Protein AF-A0A4Q4CKR6-F1 (afdb_monomer_lite)

Sequence (105 aa):
MPETKPDQARADLDTADQAARPRKIIHIDMDAFYASVEQRDDPALRGLPVAVGGSRERGVVAAASYEARRFGVR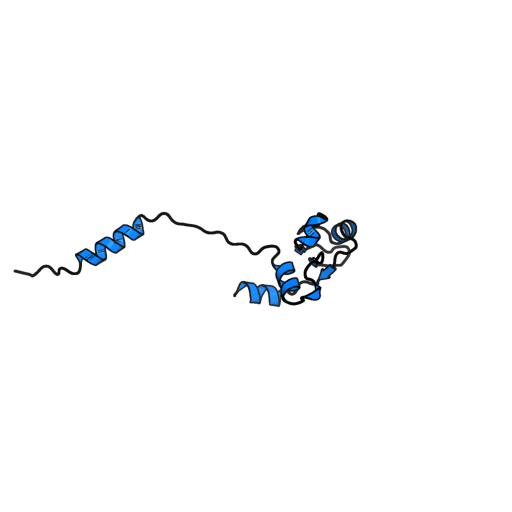SAMPSVTARRKCPELVFVPPRFDVYKAISLQ

Structure (mmCIF, N/CA/C/O backbone):
data_AF-A0A4Q4CKR6-F1
#
_entry.id   AF-A0A4Q4CKR6-F1
#
loop_
_atom_site.group_PDB
_atom_site.id
_atom_site.type_symbol
_atom_site.label_atom_id
_atom_site.label_alt_id
_atom_site.label_comp_id
_atom_site.label_asym_id
_atom_site.label_entity_id
_atom_site.label_seq_id
_atom_site.pdbx_PDB_ins_code
_atom_site.Cartn_x
_atom_site.Cartn_y
_atom_site.Cartn_z
_atom_site.occupancy
_atom_site.B_iso_or_equiv
_atom_site.auth_seq_id
_atom_site.auth_comp_id
_atom_site.auth_asym_id
_atom_site.auth_atom_id
_atom_site.pdbx_PDB_model_num
ATOM 1 N N . MET A 1 1 ? -56.072 -2.010 50.018 1.00 43.12 1 MET A N 1
ATOM 2 C CA . MET A 1 1 ? -54.823 -2.764 49.799 1.00 43.12 1 MET A CA 1
ATOM 3 C C . MET A 1 1 ? -54.469 -2.633 48.324 1.00 43.12 1 MET A C 1
ATOM 5 O O . MET A 1 1 ? -55.227 -3.176 47.532 1.00 43.12 1 MET A O 1
ATOM 9 N N . PRO A 1 2 ? -53.457 -1.853 47.909 1.00 43.38 2 PRO A N 1
ATOM 10 C CA . PRO A 1 2 ? -53.025 -1.872 46.520 1.00 43.38 2 PRO A CA 1
ATOM 11 C C . PRO A 1 2 ? -52.066 -3.050 46.317 1.00 43.38 2 PRO A C 1
ATOM 13 O O . PRO A 1 2 ? -51.092 -3.205 47.051 1.00 43.38 2 PRO A O 1
ATOM 16 N N . GLU A 1 3 ? -52.395 -3.898 45.351 1.00 52.22 3 GLU A N 1
ATOM 17 C CA . GLU A 1 3 ? -51.604 -5.048 44.923 1.00 52.22 3 GLU A CA 1
ATOM 18 C C . GLU A 1 3 ? -50.296 -4.570 44.278 1.00 52.22 3 GLU A C 1
ATOM 20 O O . GLU A 1 3 ? -50.292 -3.796 43.317 1.00 52.22 3 GLU A O 1
ATOM 25 N N . THR A 1 4 ? -49.165 -5.011 44.822 1.00 49.44 4 THR A N 1
ATOM 26 C CA . THR A 1 4 ? -47.840 -4.788 44.245 1.00 49.44 4 THR A CA 1
ATOM 27 C C . THR A 1 4 ? -47.684 -5.651 42.992 1.00 49.44 4 THR A C 1
ATOM 29 O O . THR A 1 4 ? -47.708 -6.878 43.059 1.00 49.44 4 THR A O 1
ATOM 32 N N . LYS A 1 5 ? -47.535 -5.002 41.829 1.00 49.84 5 LYS A N 1
ATOM 33 C CA . LYS A 1 5 ? -47.307 -5.656 40.531 1.00 49.84 5 LYS A CA 1
ATOM 34 C C . LYS A 1 5 ? -45.991 -6.460 40.558 1.00 49.84 5 LYS A C 1
ATOM 36 O O . LYS A 1 5 ? -44.931 -5.850 40.691 1.00 49.84 5 LYS A O 1
ATOM 41 N N . PRO A 1 6 ? -46.020 -7.792 40.367 1.00 54.25 6 PRO A N 1
ATOM 42 C CA . PRO A 1 6 ? -44.829 -8.651 40.414 1.00 54.25 6 PRO A CA 1
ATOM 43 C C . PRO A 1 6 ? -43.922 -8.559 39.167 1.00 54.25 6 PRO A C 1
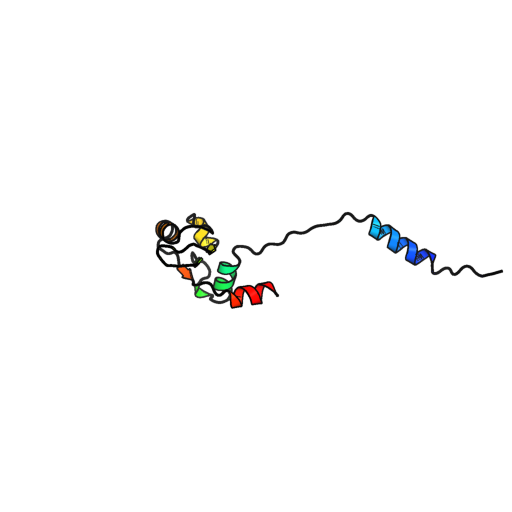ATOM 45 O O . PRO A 1 6 ? -42.931 -9.279 39.080 1.00 54.25 6 PRO A O 1
ATOM 48 N N . ASP A 1 7 ? -44.240 -7.683 38.210 1.00 57.72 7 ASP A N 1
ATOM 49 C CA . ASP A 1 7 ? -43.563 -7.586 36.906 1.00 57.72 7 ASP A CA 1
ATOM 50 C C . ASP A 1 7 ? -42.445 -6.524 36.865 1.00 57.72 7 ASP A C 1
ATOM 52 O O . ASP A 1 7 ? -41.515 -6.609 36.069 1.00 57.72 7 ASP A O 1
ATOM 56 N N . GLN A 1 8 ? -42.476 -5.545 37.779 1.00 55.94 8 GLN A N 1
ATOM 57 C CA . GLN A 1 8 ? -41.467 -4.477 37.831 1.00 55.94 8 GLN A CA 1
ATOM 58 C C . GLN A 1 8 ? -40.082 -5.012 38.256 1.00 55.94 8 GLN A C 1
ATOM 60 O O . GLN A 1 8 ? -39.062 -4.618 37.705 1.00 55.94 8 GLN A O 1
ATOM 65 N N . ALA A 1 9 ? -40.045 -5.989 39.169 1.00 52.03 9 ALA A N 1
ATOM 66 C CA . ALA A 1 9 ? -38.807 -6.491 39.773 1.00 52.03 9 ALA A CA 1
ATOM 67 C C . ALA A 1 9 ? -37.904 -7.306 38.821 1.00 52.03 9 ALA A C 1
ATOM 69 O O . ALA A 1 9 ? -36.726 -7.499 39.112 1.00 52.03 9 ALA A O 1
ATOM 70 N N . ARG A 1 10 ? -38.431 -7.810 37.694 1.00 52.25 10 ARG A N 1
ATOM 71 C CA . ARG A 1 10 ? -37.646 -8.577 36.707 1.00 52.25 10 ARG A CA 1
ATOM 72 C C . ARG A 1 10 ? -36.909 -7.679 35.711 1.00 52.25 10 ARG A C 1
ATOM 74 O O . ARG A 1 10 ? -35.795 -8.014 35.325 1.00 52.25 10 ARG A O 1
ATOM 81 N N . ALA A 1 11 ? -37.489 -6.536 35.347 1.00 54.19 11 ALA A N 1
ATOM 82 C CA . ALA A 1 11 ? -36.869 -5.564 34.442 1.00 54.19 11 ALA A CA 1
ATOM 83 C C . ALA A 1 11 ? -35.675 -4.827 35.088 1.00 54.19 11 ALA A C 1
ATOM 85 O O . ALA A 1 11 ? -34.710 -4.461 34.412 1.00 54.19 11 ALA A O 1
ATOM 86 N N . ASP A 1 12 ? -35.709 -4.665 36.412 1.00 53.25 12 ASP A N 1
ATOM 87 C CA . ASP A 1 12 ? -34.668 -3.963 37.169 1.00 53.25 12 ASP A CA 1
ATOM 88 C C . ASP A 1 12 ? -33.367 -4.786 37.297 1.00 53.25 12 ASP A C 1
ATOM 90 O O . ASP A 1 12 ? -32.271 -4.221 37.341 1.00 53.25 12 ASP A O 1
ATOM 94 N N . LEU A 1 13 ? -33.459 -6.122 37.280 1.00 54.88 13 LEU A N 1
ATOM 95 C CA . LEU A 1 13 ? -32.301 -7.027 37.357 1.00 54.88 13 LEU A CA 1
ATOM 96 C C . LEU A 1 13 ? -31.487 -7.058 36.051 1.00 54.88 13 LEU A C 1
ATOM 98 O O . LEU A 1 13 ? -30.258 -7.079 36.099 1.00 54.88 13 LEU A O 1
ATOM 102 N N . ASP A 1 14 ? -32.155 -6.989 34.896 1.00 57.06 14 ASP A N 1
ATOM 103 C CA . ASP A 1 14 ? -31.505 -6.941 33.573 1.00 57.06 14 ASP A CA 1
ATOM 104 C C . ASP A 1 14 ? -30.802 -5.597 33.310 1.00 57.06 14 ASP A C 1
ATOM 106 O O . ASP A 1 14 ? -29.811 -5.515 32.578 1.00 57.06 14 ASP A O 1
ATOM 110 N N . THR A 1 15 ? -31.297 -4.523 33.930 1.00 58.72 15 THR A N 1
ATOM 111 C CA . THR A 1 15 ? -30.743 -3.170 33.781 1.00 58.72 15 THR A CA 1
ATOM 112 C C . THR A 1 15 ? -29.468 -2.987 34.613 1.00 58.72 15 THR A C 1
ATOM 114 O O . THR A 1 15 ? -28.510 -2.357 34.158 1.00 58.72 15 THR A O 1
ATOM 117 N N . ALA A 1 16 ? -29.410 -3.586 35.808 1.00 57.12 16 ALA A N 1
ATOM 118 C CA . ALA A 1 16 ? -28.232 -3.541 36.676 1.00 57.12 16 ALA A CA 1
ATOM 119 C C . ALA A 1 16 ? -27.050 -4.366 36.127 1.00 57.12 16 ALA A C 1
ATOM 121 O O . ALA A 1 16 ? -25.898 -3.946 36.253 1.00 57.12 16 ALA A O 1
ATOM 122 N N . ASP A 1 17 ? -27.322 -5.497 35.464 1.00 58.22 17 ASP A N 1
ATOM 123 C CA . ASP A 1 17 ? -26.284 -6.362 34.886 1.00 58.22 17 ASP A CA 1
ATOM 124 C C . ASP A 1 17 ? -25.592 -5.732 33.661 1.00 58.22 17 ASP A C 1
ATOM 126 O O . ASP A 1 17 ? -24.400 -5.939 33.432 1.00 58.22 17 ASP A O 1
ATOM 130 N N . GLN A 1 18 ? -26.283 -4.882 32.893 1.00 60.66 18 GLN A N 1
ATOM 131 C CA . GLN A 1 18 ? -25.670 -4.169 31.763 1.00 60.66 18 GLN A CA 1
ATOM 132 C C . GLN A 1 18 ? -24.720 -3.040 32.192 1.00 60.66 18 GLN A C 1
ATOM 134 O O . GLN A 1 18 ? -23.759 -2.751 31.476 1.00 60.66 18 GLN A O 1
ATOM 139 N N . ALA A 1 19 ? -24.931 -2.440 33.368 1.00 64.31 19 ALA A N 1
ATOM 140 C CA . ALA A 1 19 ? -24.114 -1.334 33.875 1.00 64.31 19 ALA A CA 1
ATOM 141 C C . ALA A 1 19 ? -22.704 -1.766 34.333 1.00 64.31 19 ALA A C 1
ATOM 143 O O . ALA A 1 19 ? -21.803 -0.930 34.416 1.00 64.31 19 ALA A O 1
ATOM 144 N N . ALA A 1 20 ? -22.496 -3.061 34.599 1.00 71.44 20 ALA A N 1
ATOM 145 C CA . ALA A 1 20 ? -21.241 -3.609 35.119 1.00 71.44 20 ALA A CA 1
ATOM 146 C C . ALA A 1 20 ? -20.412 -4.391 34.083 1.00 71.44 20 ALA A C 1
ATOM 148 O O . ALA A 1 20 ? -19.300 -4.829 34.391 1.00 71.44 20 ALA A O 1
ATOM 149 N N . ARG A 1 21 ? -20.905 -4.576 32.847 1.00 79.56 21 ARG A N 1
ATOM 150 C CA . ARG A 1 21 ? -20.137 -5.299 31.824 1.00 79.56 21 ARG A CA 1
ATOM 151 C C . ARG A 1 21 ? -18.984 -4.423 31.324 1.00 79.56 21 ARG A C 1
ATOM 153 O O . ARG A 1 21 ? -19.226 -3.342 30.783 1.00 79.56 21 ARG A O 1
ATOM 160 N N . PRO A 1 22 ? -17.720 -4.866 31.449 1.00 86.06 22 PRO A N 1
ATOM 161 C CA . PRO A 1 22 ? -16.592 -4.097 30.945 1.00 86.06 22 PRO A CA 1
ATOM 162 C C . PRO A 1 22 ? -16.715 -3.912 29.428 1.00 86.06 22 PRO A C 1
ATOM 164 O O . PRO A 1 22 ? -16.984 -4.866 28.692 1.00 86.06 22 PRO A O 1
ATOM 167 N N . ARG A 1 23 ? -16.504 -2.676 28.954 1.00 91.62 23 ARG A N 1
ATOM 168 C CA . ARG A 1 23 ? -16.505 -2.346 27.520 1.00 91.62 23 ARG A CA 1
ATOM 169 C C . ARG A 1 23 ? -15.439 -3.173 26.805 1.00 91.62 23 ARG A C 1
ATOM 171 O O . ARG A 1 23 ? -14.259 -3.079 27.133 1.00 91.62 23 ARG A O 1
ATOM 178 N N . LYS A 1 24 ? -15.850 -3.939 25.797 1.00 92.19 24 LYS A N 1
ATOM 179 C CA . LYS A 1 24 ? -14.943 -4.665 24.903 1.00 92.19 24 LYS A CA 1
ATOM 180 C C . LYS A 1 24 ? -14.797 -3.855 23.621 1.00 92.19 24 LYS A C 1
ATOM 182 O O . LYS A 1 24 ? -15.778 -3.653 22.914 1.00 92.19 24 LYS A O 1
ATOM 187 N N . ILE A 1 25 ? -13.591 -3.367 23.350 1.00 93.19 25 ILE A N 1
ATOM 188 C CA . ILE A 1 25 ? -13.270 -2.619 22.131 1.00 93.19 25 ILE A CA 1
ATOM 189 C C . ILE A 1 25 ? -12.502 -3.564 21.212 1.00 93.19 25 ILE A C 1
ATOM 191 O O . ILE A 1 25 ? -11.478 -4.111 21.616 1.00 93.19 25 ILE A O 1
ATOM 195 N N . ILE A 1 26 ? -13.001 -3.756 19.994 1.00 93.56 26 ILE A N 1
ATOM 196 C CA . ILE A 1 26 ? -12.346 -4.563 18.964 1.00 93.56 26 ILE A CA 1
ATOM 197 C C . ILE A 1 26 ? -11.928 -3.612 17.846 1.00 93.56 26 ILE A C 1
ATOM 199 O O . ILE A 1 26 ? -12.757 -2.880 17.312 1.00 93.56 26 ILE A O 1
ATOM 203 N N . HIS A 1 27 ? -10.637 -3.610 17.524 1.00 94.69 27 HIS A N 1
ATOM 204 C CA . HIS A 1 27 ? -10.090 -2.883 16.386 1.00 94.69 27 HIS A CA 1
ATOM 205 C C . HIS A 1 27 ? -9.946 -3.859 15.220 1.00 94.69 27 HIS A C 1
ATOM 207 O O . HIS A 1 27 ? -9.305 -4.898 15.370 1.00 94.69 27 HIS A O 1
ATOM 213 N N . ILE A 1 28 ? -10.540 -3.527 14.078 1.00 93.69 28 ILE A N 1
ATOM 214 C CA . ILE A 1 28 ? -10.467 -4.321 12.852 1.00 93.69 28 ILE A CA 1
ATOM 215 C C . ILE A 1 28 ? -9.922 -3.403 11.764 1.00 93.69 28 ILE A C 1
ATOM 217 O O . ILE A 1 28 ? -10.467 -2.322 11.554 1.00 93.69 28 ILE A O 1
ATOM 221 N N . ASP A 1 29 ? -8.855 -3.836 11.099 1.00 93.06 29 ASP A N 1
ATOM 222 C CA . ASP A 1 29 ? -8.249 -3.140 9.965 1.00 93.06 29 ASP A CA 1
ATOM 223 C C . ASP A 1 29 ? -8.139 -4.091 8.770 1.00 93.06 29 ASP A C 1
ATOM 225 O O . ASP A 1 29 ? -7.985 -5.303 8.940 1.00 93.06 29 ASP A O 1
ATOM 229 N N . MET A 1 30 ? -8.250 -3.542 7.560 1.00 90.94 30 MET A N 1
ATOM 230 C CA . MET A 1 30 ? -8.150 -4.322 6.331 1.00 90.94 30 MET A CA 1
ATOM 231 C C . MET A 1 30 ? -6.707 -4.390 5.843 1.00 90.94 30 MET A C 1
ATOM 233 O O . MET A 1 30 ? -6.122 -3.414 5.367 1.00 90.94 30 MET A O 1
ATOM 237 N N . ASP A 1 31 ? -6.166 -5.599 5.864 1.00 87.75 31 ASP A N 1
ATOM 238 C CA . ASP A 1 31 ? -4.811 -5.874 5.428 1.00 87.75 31 ASP A CA 1
ATOM 239 C C . ASP A 1 31 ? -4.569 -5.525 3.954 1.00 87.75 31 ASP A C 1
ATOM 241 O O . ASP A 1 31 ? -5.250 -6.005 3.043 1.00 87.75 31 ASP A O 1
ATOM 245 N N . ALA A 1 32 ? -3.552 -4.686 3.723 1.00 90.56 32 ALA A N 1
ATOM 246 C CA . ALA A 1 32 ? -3.125 -4.241 2.394 1.00 90.56 32 ALA A CA 1
ATOM 247 C C . ALA A 1 32 ? -4.295 -3.789 1.491 1.00 90.56 32 ALA A C 1
ATOM 249 O O . ALA A 1 32 ? -4.247 -4.004 0.281 1.00 90.56 32 ALA A O 1
ATOM 250 N N . PHE A 1 33 ? -5.313 -3.146 2.081 1.00 94.75 33 PHE A N 1
ATOM 251 C CA . PHE A 1 33 ? -6.653 -2.956 1.515 1.00 94.75 33 PHE A CA 1
ATOM 252 C C . PHE A 1 33 ? -6.711 -2.736 -0.005 1.00 94.75 33 PHE A C 1
ATOM 254 O O . PHE A 1 33 ? -7.300 -3.549 -0.710 1.00 94.75 33 PHE A O 1
ATOM 261 N N . TYR A 1 34 ? -6.064 -1.695 -0.542 1.00 95.12 34 TYR A N 1
ATOM 262 C CA . TYR A 1 34 ? -6.144 -1.410 -1.982 1.00 95.12 34 TYR A CA 1
ATOM 263 C C . TYR A 1 34 ? -5.556 -2.530 -2.848 1.00 95.12 34 TYR A C 1
ATOM 265 O O . TYR A 1 34 ? -6.153 -2.890 -3.854 1.00 95.12 34 TYR A O 1
ATOM 273 N N . ALA A 1 35 ? -4.420 -3.115 -2.459 1.00 95.25 35 ALA A N 1
ATOM 274 C CA . ALA A 1 35 ? -3.826 -4.225 -3.206 1.00 95.25 35 ALA A CA 1
ATOM 275 C C . ALA A 1 35 ? -4.713 -5.479 -3.139 1.00 95.25 35 ALA A C 1
ATOM 277 O O . ALA A 1 35 ? -4.894 -6.148 -4.154 1.00 95.25 35 ALA A O 1
ATOM 278 N N . SER A 1 36 ? -5.318 -5.744 -1.979 1.00 94.56 36 SER A N 1
ATOM 279 C CA . SER A 1 36 ? -6.259 -6.850 -1.781 1.00 94.56 36 SER A CA 1
ATOM 280 C C . SER A 1 36 ? -7.519 -6.693 -2.641 1.00 94.56 36 SER A C 1
ATOM 282 O O . SER A 1 36 ? -7.991 -7.671 -3.216 1.00 94.56 36 SER A O 1
ATOM 284 N N . VAL A 1 37 ? -8.037 -5.467 -2.794 1.00 95.19 37 VAL A N 1
ATOM 285 C CA . VAL A 1 37 ? -9.152 -5.174 -3.711 1.00 95.19 37 VAL A CA 1
ATOM 286 C C . VAL A 1 37 ? -8.763 -5.448 -5.164 1.00 95.19 37 VAL A C 1
ATOM 288 O O . VAL A 1 37 ? -9.510 -6.122 -5.870 1.00 95.19 37 VAL A O 1
ATOM 291 N N . GLU A 1 38 ? -7.593 -4.982 -5.610 1.00 95.62 38 GLU A N 1
ATOM 292 C CA . GLU A 1 38 ? -7.143 -5.230 -6.986 1.00 95.62 38 GLU A CA 1
ATOM 293 C C . GLU A 1 38 ? -6.925 -6.726 -7.261 1.00 95.62 38 GLU A C 1
ATOM 295 O O . GLU A 1 38 ? -7.382 -7.225 -8.280 1.00 95.62 38 GLU A O 1
ATOM 300 N N . GLN A 1 39 ? -6.318 -7.476 -6.335 1.00 94.44 39 GLN A N 1
ATOM 301 C CA . GLN A 1 39 ? -6.135 -8.931 -6.470 1.00 94.44 39 GLN A CA 1
ATOM 302 C C . GLN A 1 39 ? -7.451 -9.723 -6.388 1.00 94.44 39 GLN A C 1
ATOM 304 O O . GLN A 1 39 ? -7.568 -10.828 -6.933 1.00 94.44 39 GLN A O 1
ATOM 309 N N . ARG A 1 40 ? -8.453 -9.198 -5.674 1.00 93.50 40 ARG A N 1
ATOM 310 C CA . ARG A 1 40 ? -9.788 -9.797 -5.621 1.00 93.50 40 ARG A CA 1
ATOM 311 C C . ARG A 1 40 ? -10.477 -9.664 -6.973 1.00 93.50 40 ARG A C 1
ATOM 313 O O . ARG A 1 40 ? -10.957 -10.678 -7.483 1.00 93.50 40 ARG A O 1
ATOM 320 N N . ASP A 1 41 ? -10.503 -8.444 -7.506 1.00 93.94 41 ASP A N 1
ATOM 321 C CA . ASP A 1 41 ? -11.234 -8.077 -8.719 1.00 93.94 41 ASP A CA 1
ATOM 322 C C . ASP A 1 41 ? -10.515 -8.532 -10.006 1.00 93.94 41 ASP A C 1
ATOM 324 O O . ASP A 1 41 ? -11.183 -8.870 -10.980 1.00 93.94 41 ASP A O 1
ATOM 328 N N . ASP A 1 42 ? -9.178 -8.599 -10.003 1.00 95.00 42 ASP A N 1
ATOM 329 C CA . ASP A 1 42 ? -8.360 -9.174 -11.075 1.00 95.00 42 ASP A CA 1
ATOM 330 C C . ASP A 1 42 ? -7.576 -10.402 -10.563 1.00 95.00 42 ASP A C 1
ATOM 332 O O . ASP A 1 42 ? -6.509 -10.274 -9.948 1.00 95.00 42 ASP A O 1
ATOM 336 N N . PRO A 1 43 ? -8.077 -11.626 -10.823 1.00 93.75 43 PRO A N 1
ATOM 337 C CA . PRO A 1 43 ? -7.423 -12.854 -10.390 1.00 93.75 43 PRO A CA 1
ATOM 338 C C . PRO A 1 43 ? -6.008 -13.058 -10.943 1.00 93.75 43 PRO A C 1
ATOM 340 O O . PRO A 1 43 ? -5.247 -13.803 -10.325 1.00 93.75 43 PRO A O 1
ATOM 343 N N . ALA A 1 44 ? -5.634 -12.416 -12.058 1.00 95.81 44 ALA A N 1
ATOM 344 C CA . ALA A 1 44 ? -4.288 -12.533 -12.622 1.00 95.81 44 ALA A CA 1
ATOM 345 C C . ALA A 1 44 ? -3.219 -11.876 -11.731 1.00 95.81 44 ALA A C 1
ATOM 347 O O . ALA A 1 44 ? -2.041 -12.206 -11.837 1.00 95.81 44 ALA A O 1
ATOM 348 N N . LEU A 1 45 ? -3.624 -10.981 -10.824 1.00 94.12 45 LEU A N 1
ATOM 349 C CA . LEU A 1 45 ? -2.738 -10.300 -9.879 1.00 94.12 45 LEU A CA 1
ATOM 350 C C . LEU A 1 45 ? -2.457 -11.111 -8.603 1.00 94.12 45 LEU A C 1
ATOM 352 O O . LEU A 1 45 ? -1.605 -10.728 -7.792 1.00 94.12 45 LEU A O 1
ATOM 356 N N . ARG A 1 46 ? -3.173 -12.219 -8.382 1.00 93.31 46 ARG A N 1
ATOM 357 C CA . ARG A 1 46 ? -3.017 -13.051 -7.180 1.00 93.31 46 ARG A CA 1
ATOM 358 C C . ARG A 1 46 ? -1.672 -13.769 -7.196 1.00 93.31 46 ARG A C 1
ATOM 360 O O . ARG A 1 46 ? -1.283 -14.348 -8.205 1.00 93.31 46 ARG A O 1
ATOM 367 N N . GLY A 1 47 ? -0.965 -13.748 -6.068 1.00 93.25 47 GLY A N 1
ATOM 368 C CA . GLY A 1 47 ? 0.361 -14.359 -5.956 1.00 93.25 47 GLY A CA 1
ATOM 369 C C . GLY A 1 47 ? 1.487 -13.558 -6.619 1.00 93.25 47 GLY A C 1
ATOM 370 O O . GLY A 1 47 ? 2.644 -13.966 -6.531 1.00 93.25 47 GLY A O 1
ATOM 371 N N . LEU A 1 48 ? 1.183 -12.421 -7.257 1.00 95.75 48 LEU A N 1
ATOM 372 C CA . LEU A 1 48 ? 2.182 -11.524 -7.831 1.00 95.75 48 LEU A CA 1
ATOM 373 C C . LEU A 1 48 ? 2.532 -10.392 -6.858 1.00 95.75 48 LEU A C 1
ATOM 375 O O . LEU A 1 48 ? 1.681 -9.959 -6.076 1.00 95.75 48 LEU A O 1
ATOM 379 N N . PRO A 1 49 ? 3.763 -9.851 -6.916 1.00 96.38 49 PRO A N 1
ATOM 380 C CA . PRO A 1 49 ? 4.105 -8.640 -6.192 1.00 96.38 49 PRO A CA 1
ATOM 381 C C . PRO A 1 49 ? 3.380 -7.449 -6.827 1.00 96.38 49 PRO A C 1
ATOM 383 O O . PRO A 1 49 ? 3.785 -6.920 -7.859 1.00 96.38 49 PRO A O 1
ATOM 386 N N . VAL A 1 50 ? 2.294 -7.023 -6.187 1.00 96.38 50 VAL A N 1
ATOM 387 C CA . VAL A 1 50 ? 1.472 -5.875 -6.592 1.00 96.38 50 VAL A CA 1
ATOM 388 C C . VAL A 1 50 ? 1.735 -4.664 -5.699 1.00 96.38 50 VAL A C 1
ATOM 390 O O . VAL A 1 50 ? 1.785 -4.783 -4.467 1.00 96.38 50 VAL A O 1
ATOM 393 N N . ALA A 1 51 ? 1.834 -3.490 -6.320 1.00 96.31 51 ALA A N 1
ATOM 394 C CA . ALA A 1 51 ? 1.807 -2.187 -5.673 1.00 96.31 51 ALA A CA 1
ATOM 395 C C . ALA A 1 51 ? 0.737 -1.290 -6.311 1.00 96.31 51 ALA A C 1
ATOM 397 O O . ALA A 1 51 ? 0.737 -1.050 -7.517 1.00 96.31 51 ALA A O 1
ATOM 398 N N . VAL A 1 52 ? -0.146 -0.735 -5.485 1.00 95.38 52 VAL A N 1
ATOM 399 C CA . VAL A 1 52 ? -1.097 0.301 -5.902 1.00 95.38 52 VAL A CA 1
ATOM 400 C C . VAL A 1 52 ? -0.458 1.658 -5.662 1.00 95.38 52 VAL A C 1
ATOM 402 O O . VAL A 1 52 ? 0.033 1.919 -4.562 1.00 95.38 52 VAL A O 1
ATOM 405 N N . GLY A 1 53 ? -0.455 2.541 -6.657 1.00 91.69 53 GLY A N 1
ATOM 406 C CA . GLY A 1 53 ? 0.101 3.884 -6.500 1.00 91.69 53 GLY A CA 1
ATOM 407 C C . GLY A 1 53 ? 0.476 4.555 -7.813 1.00 91.69 53 GLY A C 1
ATOM 408 O O . GLY A 1 53 ? 0.206 4.055 -8.903 1.00 91.69 53 GLY A O 1
ATOM 409 N N . GLY A 1 54 ? 1.118 5.718 -7.714 1.00 83.75 54 GLY A N 1
ATOM 410 C CA . GLY A 1 54 ? 1.612 6.415 -8.900 1.00 83.75 54 GLY A CA 1
ATOM 411 C C . GLY A 1 54 ? 2.830 5.695 -9.477 1.00 83.75 54 GLY A C 1
ATOM 412 O O . GLY A 1 54 ? 3.845 5.601 -8.802 1.00 83.75 54 GLY A O 1
ATOM 413 N N . SER A 1 55 ? 2.782 5.226 -10.722 1.00 72.94 55 SER A N 1
ATOM 414 C CA . SER A 1 55 ? 3.911 4.527 -11.367 1.00 72.94 55 SER A CA 1
ATOM 415 C C . SER A 1 55 ? 5.011 5.455 -11.915 1.00 72.94 55 SER A C 1
ATOM 417 O O . SER A 1 55 ? 6.056 4.977 -12.352 1.00 72.94 55 SER A O 1
ATOM 419 N N . ARG A 1 56 ? 4.788 6.778 -11.902 1.00 75.50 56 ARG A N 1
ATOM 420 C CA . ARG A 1 56 ? 5.725 7.801 -12.410 1.00 75.50 56 ARG A CA 1
ATOM 421 C C . ARG A 1 56 ? 6.950 7.967 -11.499 1.00 75.50 56 ARG A C 1
ATOM 423 O O . ARG A 1 56 ? 6.921 7.568 -10.340 1.00 75.50 56 ARG A O 1
ATOM 430 N N . GLU A 1 57 ? 7.994 8.638 -11.992 1.00 72.19 57 GLU A N 1
ATOM 431 C CA . GLU A 1 57 ? 9.253 8.871 -11.254 1.00 72.19 57 GLU A CA 1
ATOM 432 C C . GLU A 1 57 ? 9.072 9.537 -9.880 1.00 72.19 57 GLU A C 1
ATOM 434 O O . GLU A 1 57 ? 9.781 9.202 -8.936 1.00 72.19 57 GLU A O 1
ATOM 439 N N . ARG A 1 58 ? 8.090 10.438 -9.740 1.00 79.75 58 ARG A N 1
ATOM 440 C CA . ARG A 1 58 ? 7.725 11.073 -8.455 1.00 79.75 58 ARG A 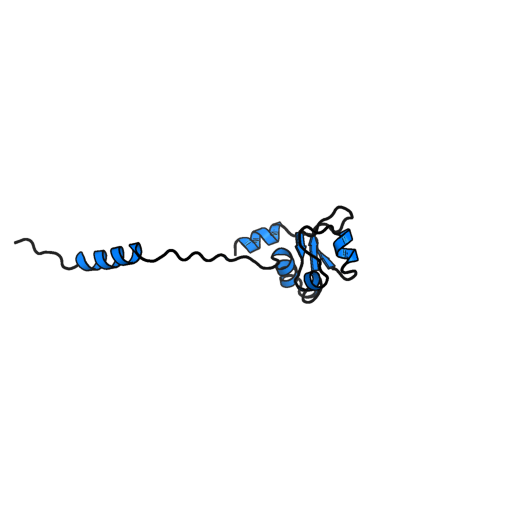CA 1
ATOM 441 C C . ARG A 1 58 ? 6.547 10.398 -7.745 1.00 79.75 58 ARG A C 1
ATOM 443 O O . ARG A 1 58 ? 5.938 10.982 -6.856 1.00 79.75 58 ARG A O 1
ATOM 450 N N . GLY A 1 59 ? 6.170 9.206 -8.189 1.00 86.50 59 GLY A N 1
ATOM 451 C CA . GLY A 1 59 ? 5.078 8.438 -7.620 1.00 86.50 59 GLY A CA 1
ATOM 452 C C . GLY A 1 59 ? 5.456 7.767 -6.303 1.00 86.50 59 GLY A C 1
ATOM 453 O O . GLY A 1 59 ? 6.633 7.574 -5.986 1.00 86.50 59 GLY A O 1
ATOM 454 N N . VAL A 1 60 ? 4.429 7.406 -5.541 1.00 92.94 60 VAL A N 1
ATOM 455 C CA . VAL A 1 60 ? 4.549 6.730 -4.250 1.00 92.94 60 VAL A CA 1
ATOM 456 C C . VAL A 1 60 ? 3.623 5.517 -4.239 1.00 92.94 60 VAL A C 1
ATOM 458 O O . VAL A 1 60 ? 2.530 5.555 -4.813 1.00 92.94 60 VAL A O 1
ATOM 461 N N . VAL A 1 61 ? 4.062 4.449 -3.574 1.00 95.00 61 VAL A N 1
ATOM 462 C CA . VAL A 1 61 ? 3.270 3.250 -3.290 1.00 95.00 61 VAL A CA 1
ATOM 463 C C . VAL A 1 61 ? 2.234 3.576 -2.212 1.00 95.00 61 VAL A C 1
ATOM 465 O O . VAL A 1 61 ? 2.586 3.825 -1.060 1.00 95.00 61 VAL A O 1
ATOM 468 N N . ALA A 1 62 ? 0.955 3.562 -2.576 1.00 94.25 62 ALA A N 1
ATOM 469 C CA . ALA A 1 62 ? -0.163 3.729 -1.651 1.00 94.25 62 ALA A CA 1
ATOM 470 C C . ALA A 1 62 ? -0.411 2.446 -0.842 1.00 94.25 62 ALA A C 1
ATOM 472 O O . ALA A 1 62 ? -0.563 2.498 0.377 1.00 94.25 62 ALA A O 1
ATOM 473 N N . ALA A 1 63 ? -0.380 1.288 -1.504 1.00 95.81 63 ALA A N 1
ATOM 474 C CA . ALA A 1 63 ? -0.491 -0.016 -0.858 1.00 95.81 63 ALA A CA 1
ATOM 475 C C . ALA A 1 63 ? 0.424 -1.037 -1.532 1.00 95.81 63 ALA A C 1
ATOM 477 O O . ALA A 1 63 ? 0.575 -1.035 -2.752 1.00 95.81 63 ALA A O 1
ATOM 478 N N . ALA A 1 64 ? 1.007 -1.925 -0.732 1.00 96.38 64 ALA A N 1
ATOM 479 C C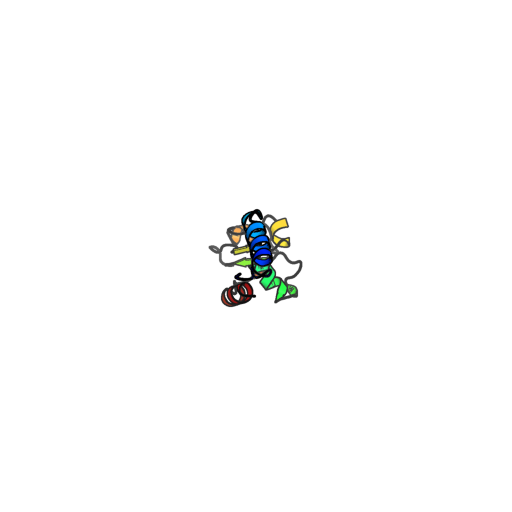A . ALA A 1 64 ? 1.811 -3.045 -1.206 1.00 96.38 64 ALA A CA 1
ATOM 480 C C . ALA A 1 64 ? 1.194 -4.364 -0.734 1.00 96.38 64 ALA A C 1
ATOM 482 O O . ALA A 1 64 ? 0.915 -4.518 0.464 1.00 96.38 64 ALA A O 1
ATOM 483 N N . SER A 1 65 ? 1.028 -5.291 -1.679 1.00 96.56 65 SER A N 1
ATOM 484 C CA . SER A 1 65 ? 0.653 -6.690 -1.438 1.00 96.56 65 SER A CA 1
ATOM 485 C C . SER A 1 65 ? 1.670 -7.407 -0.547 1.00 96.56 65 SER A C 1
ATOM 487 O O . SER A 1 65 ? 2.817 -6.969 -0.394 1.00 96.56 65 SER A O 1
ATOM 489 N N . TYR A 1 66 ? 1.268 -8.531 0.040 1.00 94.81 66 TYR A N 1
ATOM 490 C CA . TYR A 1 66 ? 2.160 -9.341 0.870 1.00 94.81 66 TYR A CA 1
ATOM 491 C C . TYR A 1 66 ? 3.351 -9.886 0.088 1.00 94.81 66 TYR A C 1
ATOM 493 O O . TYR A 1 66 ? 4.466 -9.920 0.607 1.00 94.81 66 TYR A O 1
ATOM 501 N N . GLU A 1 67 ? 3.138 -10.260 -1.166 1.00 96.12 67 GLU A N 1
ATOM 502 C CA . GLU A 1 67 ? 4.167 -10.728 -2.081 1.00 96.12 67 GLU A CA 1
ATOM 503 C C . GLU A 1 67 ? 5.207 -9.633 -2.328 1.00 96.12 67 GLU A C 1
ATOM 505 O O . GLU A 1 67 ? 6.400 -9.885 -2.183 1.00 96.12 67 GLU A O 1
ATOM 510 N N . ALA A 1 68 ? 4.775 -8.390 -2.567 1.00 96.06 68 ALA A N 1
ATOM 511 C CA . ALA A 1 68 ? 5.682 -7.250 -2.710 1.00 96.06 68 ALA A CA 1
ATOM 512 C C . ALA A 1 68 ? 6.455 -6.942 -1.410 1.00 96.06 68 ALA A C 1
ATOM 514 O O . ALA A 1 68 ? 7.639 -6.591 -1.446 1.00 96.06 68 ALA A O 1
ATOM 515 N N . ARG A 1 69 ? 5.820 -7.115 -0.241 1.00 95.38 69 ARG A N 1
ATOM 516 C CA . ARG A 1 69 ? 6.465 -6.901 1.068 1.00 95.38 69 ARG A CA 1
ATOM 517 C C . ARG A 1 69 ? 7.629 -7.854 1.326 1.00 95.38 69 ARG A C 1
ATOM 519 O O . ARG A 1 69 ? 8.573 -7.452 2.003 1.00 95.38 69 ARG A O 1
ATOM 526 N N . ARG A 1 70 ? 7.625 -9.064 0.750 1.00 95.88 70 ARG A N 1
ATOM 527 C CA . ARG A 1 70 ? 8.758 -10.009 0.848 1.00 95.88 70 ARG A CA 1
ATOM 528 C C . ARG A 1 70 ? 10.042 -9.450 0.228 1.00 95.88 70 ARG A C 1
ATOM 530 O O . ARG A 1 70 ? 11.123 -9.719 0.736 1.00 95.88 70 ARG A O 1
ATOM 537 N N . PHE A 1 71 ? 9.920 -8.599 -0.789 1.00 95.50 71 PHE A N 1
ATOM 538 C CA . PHE A 1 71 ? 11.040 -7.876 -1.409 1.00 95.50 71 PHE A CA 1
ATOM 539 C C . PHE A 1 71 ? 11.385 -6.562 -0.681 1.00 95.50 71 PHE A C 1
ATOM 541 O O . PHE A 1 71 ? 12.210 -5.762 -1.128 1.00 95.50 71 PHE A O 1
ATOM 548 N N . GLY A 1 72 ? 10.737 -6.297 0.455 1.00 94.88 72 GLY A N 1
ATOM 549 C CA . GLY A 1 72 ? 10.918 -5.081 1.235 1.00 94.88 72 GLY A CA 1
ATOM 550 C C . GLY A 1 72 ? 10.235 -3.853 0.636 1.00 94.88 72 GLY A C 1
ATOM 551 O O . GLY A 1 72 ? 10.606 -2.739 1.007 1.00 94.88 72 GLY A O 1
ATOM 552 N N . VAL A 1 73 ? 9.272 -4.024 -0.280 1.00 96.19 73 VAL A N 1
ATOM 553 C CA . VAL A 1 73 ? 8.400 -2.940 -0.760 1.00 96.19 73 VAL A C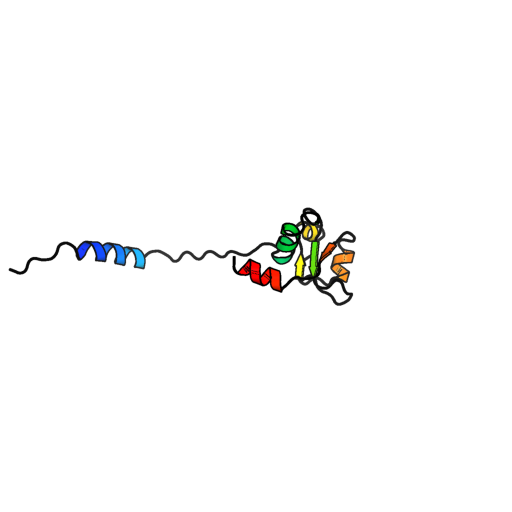A 1
ATOM 554 C C . VAL A 1 73 ? 7.328 -2.659 0.294 1.00 96.19 73 VAL A C 1
ATOM 556 O O . VAL A 1 73 ? 6.682 -3.570 0.803 1.00 96.19 73 VAL A O 1
ATOM 559 N N . ARG A 1 74 ? 7.123 -1.387 0.640 1.00 94.69 74 ARG A N 1
ATOM 560 C CA . ARG A 1 74 ? 6.167 -0.957 1.674 1.00 94.69 74 ARG A CA 1
ATOM 561 C C . ARG A 1 74 ? 5.377 0.259 1.217 1.00 94.69 74 ARG A C 1
ATOM 563 O O . ARG A 1 74 ? 5.825 0.996 0.340 1.00 94.69 74 ARG A O 1
ATOM 570 N N . SER A 1 75 ? 4.230 0.491 1.848 1.00 92.56 75 SER A N 1
ATOM 571 C CA . SER A 1 75 ? 3.474 1.730 1.666 1.00 92.56 75 SER A CA 1
ATOM 572 C C . SER A 1 75 ? 4.336 2.956 1.994 1.00 92.56 75 SER A C 1
ATOM 574 O O . SER A 1 75 ? 5.270 2.880 2.801 1.00 92.56 75 SER A O 1
ATOM 576 N N . ALA A 1 76 ? 4.023 4.075 1.341 1.00 92.81 76 ALA A N 1
ATOM 577 C CA . ALA A 1 76 ? 4.776 5.330 1.351 1.00 92.81 76 ALA A CA 1
ATOM 578 C C . ALA A 1 76 ? 6.195 5.257 0.742 1.00 92.81 76 ALA A C 1
ATOM 580 O O . ALA A 1 76 ? 6.961 6.215 0.830 1.00 92.81 76 ALA A O 1
ATOM 581 N N . MET A 1 77 ? 6.563 4.150 0.090 1.00 95.00 77 MET A N 1
ATOM 582 C CA . MET A 1 77 ? 7.833 4.043 -0.630 1.00 95.00 77 MET A CA 1
ATOM 583 C C . MET A 1 77 ? 7.774 4.769 -1.984 1.00 95.00 77 MET A C 1
ATOM 585 O O . MET A 1 77 ? 6.785 4.609 -2.701 1.00 95.00 77 MET A O 1
ATOM 589 N N . PRO A 1 78 ? 8.833 5.493 -2.398 1.00 94.88 78 PRO A N 1
ATOM 590 C CA . PRO A 1 78 ? 8.933 6.023 -3.756 1.00 94.88 78 PRO A CA 1
ATOM 591 C C . PRO A 1 78 ? 8.893 4.907 -4.804 1.00 94.88 78 PRO A C 1
ATOM 593 O O . PRO A 1 78 ? 9.593 3.899 -4.671 1.00 94.88 78 PRO A O 1
ATOM 596 N N . SER A 1 79 ? 8.133 5.102 -5.878 1.00 92.62 79 SER A N 1
ATOM 597 C CA . SER A 1 79 ? 7.901 4.066 -6.894 1.00 92.62 79 SER A CA 1
ATOM 598 C C . SER A 1 79 ? 9.179 3.614 -7.599 1.00 92.62 79 SER A C 1
ATOM 600 O O . SER A 1 79 ? 9.333 2.431 -7.899 1.00 92.62 79 SER A O 1
ATOM 602 N N . VAL A 1 80 ? 10.143 4.522 -7.785 1.00 93.19 80 VAL A N 1
ATOM 603 C CA . VAL A 1 80 ? 11.476 4.195 -8.319 1.00 93.19 80 VAL A CA 1
ATOM 604 C C . VAL A 1 80 ? 12.216 3.228 -7.392 1.00 93.19 80 VAL A C 1
ATOM 606 O O . VAL A 1 80 ? 12.771 2.230 -7.847 1.00 93.19 80 VAL A O 1
ATOM 609 N N . THR A 1 81 ? 12.197 3.482 -6.083 1.00 94.44 81 THR A N 1
ATOM 610 C CA . THR A 1 81 ? 12.829 2.609 -5.083 1.00 94.44 81 THR A CA 1
ATOM 611 C C . THR A 1 81 ? 12.129 1.257 -5.005 1.00 94.44 81 THR A C 1
ATOM 613 O O . THR A 1 81 ? 12.800 0.230 -4.926 1.00 94.44 81 THR A O 1
ATOM 616 N N . ALA A 1 82 ? 10.797 1.242 -5.071 1.00 94.81 82 ALA A N 1
ATOM 617 C CA . ALA A 1 82 ? 10.016 0.010 -5.076 1.00 94.81 82 ALA A CA 1
ATOM 618 C C . ALA A 1 82 ? 10.353 -0.870 -6.293 1.00 94.81 82 ALA A C 1
ATOM 620 O O . ALA A 1 82 ? 10.659 -2.048 -6.124 1.00 94.81 82 ALA A O 1
ATOM 621 N N . ARG A 1 83 ? 10.418 -0.282 -7.497 1.00 92.88 83 ARG A N 1
ATOM 622 C CA . ARG A 1 83 ? 10.811 -0.987 -8.731 1.00 92.88 83 ARG A CA 1
ATOM 623 C C . ARG A 1 83 ? 12.261 -1.480 -8.704 1.00 92.88 83 ARG A C 1
ATOM 625 O O . ARG A 1 83 ? 12.560 -2.526 -9.259 1.00 92.88 83 ARG A O 1
ATOM 632 N N . ARG A 1 84 ? 13.175 -0.756 -8.047 1.00 94.19 84 ARG A N 1
ATOM 633 C CA . ARG A 1 84 ? 14.562 -1.221 -7.850 1.00 94.19 84 ARG A CA 1
ATOM 634 C C . ARG A 1 84 ? 14.650 -2.426 -6.912 1.00 94.19 84 ARG A C 1
ATOM 636 O O . ARG A 1 84 ? 15.517 -3.268 -7.103 1.00 94.19 84 ARG A O 1
ATOM 643 N N . LYS A 1 85 ? 13.790 -2.490 -5.891 1.00 95.62 85 LYS A N 1
ATOM 644 C CA . LYS A 1 85 ? 13.738 -3.609 -4.935 1.00 95.62 85 LYS A CA 1
ATOM 645 C C . LYS A 1 85 ? 13.097 -4.863 -5.526 1.00 95.62 85 LYS A C 1
ATOM 647 O O . LYS A 1 85 ? 13.507 -5.961 -5.178 1.00 95.62 85 LYS A O 1
ATOM 652 N N . CYS A 1 86 ? 12.101 -4.682 -6.385 1.00 95.50 86 CYS A N 1
ATOM 653 C CA . CYS A 1 86 ? 11.354 -5.749 -7.036 1.00 95.50 86 CYS A CA 1
ATOM 654 C C . CYS A 1 86 ? 11.151 -5.357 -8.511 1.00 95.50 86 CYS A C 1
ATOM 656 O O . CYS A 1 86 ? 10.235 -4.589 -8.822 1.00 95.50 86 CYS A O 1
ATOM 658 N N . PRO A 1 87 ? 12.040 -5.794 -9.422 1.00 92.75 87 PRO A N 1
ATOM 659 C CA . PRO A 1 87 ? 11.936 -5.485 -10.850 1.00 92.75 87 PRO A CA 1
ATOM 660 C C . PRO A 1 87 ? 10.642 -6.011 -11.485 1.00 92.75 87 PRO A C 1
ATOM 662 O O . PRO A 1 87 ? 10.075 -5.350 -12.355 1.00 92.75 87 PRO A O 1
ATOM 665 N N . GLU A 1 88 ? 10.153 -7.156 -11.005 1.00 93.75 88 GLU A N 1
ATOM 666 C CA . GLU A 1 88 ? 8.877 -7.776 -11.380 1.00 93.75 88 GLU A CA 1
ATOM 667 C C . GLU A 1 88 ? 7.630 -7.138 -10.731 1.00 93.75 88 GLU A C 1
ATOM 669 O O . GLU A 1 88 ? 6.520 -7.634 -10.917 1.00 93.75 88 GLU A O 1
ATOM 674 N N . LEU A 1 89 ? 7.778 -6.034 -9.986 1.00 94.44 89 LEU A N 1
ATOM 675 C CA . LEU A 1 89 ? 6.667 -5.365 -9.306 1.00 94.44 89 LEU A CA 1
ATOM 676 C C . LEU A 1 89 ? 5.620 -4.841 -10.300 1.00 94.44 89 LEU A C 1
ATOM 678 O O . LEU A 1 89 ? 5.896 -3.972 -11.138 1.00 94.44 89 LEU A O 1
ATOM 682 N N . VAL A 1 90 ? 4.384 -5.305 -10.132 1.00 95.00 90 VAL A N 1
ATOM 683 C CA . VAL A 1 90 ? 3.228 -4.860 -10.910 1.00 95.00 90 VAL A CA 1
ATOM 684 C C . VAL A 1 90 ? 2.647 -3.607 -10.267 1.00 95.00 90 VAL A C 1
ATOM 686 O O . VAL A 1 90 ? 2.151 -3.639 -9.140 1.00 95.00 90 VAL A O 1
ATOM 689 N N . PHE A 1 91 ? 2.701 -2.489 -10.989 1.00 94.38 91 PHE A N 1
ATOM 690 C CA . PHE A 1 91 ? 2.057 -1.248 -10.568 1.00 94.38 91 PHE A CA 1
ATOM 691 C C . PHE A 1 91 ? 0.643 -1.157 -11.124 1.00 94.38 91 PHE A C 1
ATOM 693 O O . PHE A 1 91 ? 0.460 -1.165 -12.340 1.00 94.38 91 PHE A O 1
ATOM 700 N N . VAL A 1 92 ? -0.329 -0.981 -10.232 1.00 93.75 92 VAL A N 1
ATOM 701 C CA . VAL A 1 92 ? -1.740 -0.797 -10.583 1.00 93.75 92 VAL A CA 1
ATOM 702 C C . VAL A 1 92 ? -2.165 0.637 -10.240 1.00 93.75 92 VAL A C 1
ATOM 704 O O . VAL A 1 92 ? -1.858 1.122 -9.141 1.00 93.75 92 VAL A O 1
ATOM 707 N N . PRO A 1 93 ? -2.832 1.359 -11.161 1.00 92.44 93 PRO A N 1
ATOM 708 C CA . PRO A 1 93 ? -3.368 2.681 -10.862 1.00 92.44 93 PRO A CA 1
ATOM 709 C C . PRO A 1 93 ? -4.490 2.583 -9.812 1.00 92.44 93 PRO A C 1
ATOM 711 O O . PRO A 1 93 ? -5.319 1.679 -9.892 1.00 92.44 93 PRO A O 1
ATOM 714 N N . PRO A 1 94 ? -4.552 3.504 -8.835 1.00 91.75 94 PRO A N 1
ATOM 715 C CA . PRO A 1 94 ? -5.561 3.443 -7.785 1.00 91.75 94 PRO A CA 1
ATOM 716 C C . PRO A 1 94 ? -6.977 3.712 -8.317 1.00 91.75 94 PRO A C 1
ATOM 718 O O . PRO A 1 94 ? -7.213 4.722 -8.982 1.00 91.75 94 PRO A O 1
ATOM 721 N N . ARG A 1 95 ? -7.932 2.853 -7.946 1.00 93.81 95 ARG A N 1
ATOM 722 C CA . ARG A 1 95 ? -9.374 2.983 -8.222 1.00 93.81 95 ARG A CA 1
ATOM 723 C C . ARG A 1 95 ? -10.136 3.475 -6.983 1.00 93.81 95 ARG A C 1
ATOM 725 O O . ARG A 1 95 ? -10.901 2.733 -6.372 1.00 93.81 95 ARG A O 1
ATOM 732 N N . PHE A 1 96 ? -9.928 4.737 -6.597 1.00 91.56 96 PHE A N 1
ATOM 733 C CA . PHE A 1 96 ? -10.467 5.285 -5.339 1.00 91.56 96 PHE A CA 1
ATOM 734 C C . PHE A 1 96 ? -11.992 5.192 -5.198 1.00 91.56 96 PHE A C 1
ATOM 736 O O . PHE A 1 96 ? -12.473 4.942 -4.092 1.00 91.56 96 PHE A O 1
ATOM 743 N N . ASP A 1 97 ? -12.746 5.324 -6.291 1.00 94.38 97 ASP A N 1
ATOM 744 C CA . ASP A 1 97 ? -14.207 5.182 -6.262 1.00 94.38 97 ASP A CA 1
ATOM 745 C C . ASP A 1 97 ? -14.632 3.770 -5.829 1.00 94.38 97 ASP A C 1
ATOM 747 O O . ASP A 1 97 ? -15.530 3.604 -5.002 1.00 94.38 97 ASP A O 1
ATOM 751 N N . VAL A 1 98 ? -13.920 2.747 -6.315 1.00 94.94 98 VAL A N 1
ATOM 752 C CA . VAL A 1 98 ? -14.151 1.339 -5.961 1.00 94.94 98 VAL A CA 1
ATOM 753 C C . VAL A 1 98 ? -13.773 1.083 -4.505 1.00 94.94 98 VAL A C 1
ATOM 755 O O . VAL A 1 98 ? -14.533 0.457 -3.770 1.00 94.94 98 VAL A O 1
ATOM 758 N N . TYR A 1 99 ? -12.635 1.615 -4.053 1.00 94.75 99 TYR A N 1
ATOM 759 C CA . TYR A 1 99 ? -12.185 1.454 -2.666 1.00 94.75 99 TYR A CA 1
ATOM 760 C C . TYR A 1 99 ? -13.182 2.055 -1.675 1.00 94.75 99 TYR A C 1
ATOM 762 O O . TYR A 1 99 ? -13.479 1.450 -0.646 1.00 94.75 99 TYR A O 1
ATOM 770 N N . LYS A 1 100 ? -13.746 3.221 -2.010 1.00 94.19 100 LYS A N 1
ATOM 771 C CA . LYS A 1 100 ? -14.784 3.865 -1.207 1.00 94.19 100 LYS A CA 1
ATOM 772 C C . LYS A 1 100 ? -16.060 3.026 -1.154 1.00 94.19 100 LYS A C 1
ATOM 774 O O . LYS A 1 100 ? -16.628 2.888 -0.078 1.00 94.19 100 LYS A O 1
ATOM 779 N N . ALA A 1 101 ? -16.488 2.457 -2.281 1.00 95.12 101 ALA A N 1
ATOM 780 C CA . ALA A 1 101 ? -17.671 1.600 -2.327 1.00 95.12 101 ALA A CA 1
ATOM 781 C C . ALA A 1 101 ? -17.501 0.317 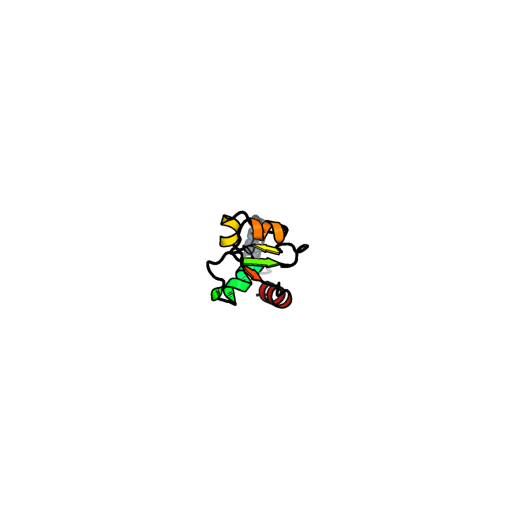-1.492 1.00 95.12 101 ALA A C 1
ATOM 783 O O . ALA A 1 101 ? -18.436 -0.092 -0.814 1.00 95.12 101 ALA A O 1
ATOM 784 N N . ILE A 1 102 ? -16.311 -0.292 -1.502 1.00 94.25 102 ILE A N 1
ATOM 785 C CA . ILE A 1 102 ? -16.022 -1.512 -0.729 1.00 94.25 102 ILE A CA 1
ATOM 786 C C . ILE A 1 102 ? -15.937 -1.226 0.770 1.00 94.25 102 ILE A C 1
ATOM 788 O O . ILE A 1 102 ? -16.387 -2.040 1.561 1.00 94.25 102 ILE A O 1
ATOM 792 N N . SER A 1 103 ? -15.412 -0.065 1.167 1.00 91.94 103 SER A N 1
ATOM 793 C CA . SER A 1 103 ? -15.332 0.343 2.579 1.00 91.94 103 SER A CA 1
ATOM 794 C C . SER A 1 103 ? -16.708 0.500 3.259 1.00 91.94 103 SER A C 1
ATOM 796 O O . SER A 1 103 ? -16.790 0.598 4.478 1.00 91.94 103 SER A O 1
ATOM 798 N N . LEU A 1 104 ? -17.792 0.555 2.477 1.00 92.00 104 LEU A N 1
ATOM 799 C CA . LEU A 1 104 ? -19.170 0.652 2.969 1.00 92.00 104 LEU A CA 1
ATOM 800 C C . LEU A 1 104 ? -19.898 -0.703 3.045 1.00 92.00 104 LEU A C 1
ATOM 802 O O . LEU A 1 104 ? -21.077 -0.715 3.400 1.00 92.00 104 LEU A O 1
ATOM 806 N N . GLN A 1 105 ? -19.242 -1.803 2.658 1.00 83.69 105 GLN A N 1
ATOM 807 C CA . GLN A 1 105 ? -19.781 -3.169 2.732 1.00 83.69 105 GLN A CA 1
ATOM 808 C C . GLN A 1 105 ? -19.551 -3.768 4.119 1.00 83.69 105 GLN A C 1
ATOM 810 O O . GLN A 1 105 ? -20.473 -4.468 4.591 1.00 83.69 105 GLN A O 1
#

Radius of gyration: 25.35 Å; chains: 1; bounding box: 69×25×62 Å

Secondary structure (DSSP, 8-state):
-----TTHHHHHHHHHHHHTSPP-------TTHHHHHHHHH-GGGTTS-EEEE--STT-BEEEE-HHHHHTT--TT-BHHHHHHH-TT-EEE---HHHHHHHTT-

Foldseek 3Di:
DDDDDPPVVVVVVVVVVVVPDDDDDDDDDDALQQLVVVCVVDVVCPPFFEFEWDQDQQMFGQGTDPNLCVLVDGGRHGNVVSCVSPVRYHYDYGPVVVSVVVVVD

pLDDT: mean 85.48, std 15.67, range [43.12, 96.56]